Protein AF-A0A6A6GP00-F1 (afdb_monomer_lite)

Foldseek 3Di:
DDDPPPDVVVVCCVVVVCVDPAQRVVLVVVLQVQLQVQLQVQLVVQLVVCCVPPVDSPVSSVVRSVVSSVVSNVVSLVVLLVVLQVVLVVCVPLLLVLLCVVCVVVPSVVDDSVCSHSVNLVPDPVSSVSSSRSCSRSVVVVVVVVVVVVVVVVVVVVVVVVVVVVVVD

Secondary structure (DSSP, 8-state):
-------HHHHHHHHSSTTS-SHHHHHHHHHHHHHHHHHHHHHHHHHHHHHHHHS--HHHHHHHHHHHHHHHHHHHHHHHHHHHHHHHHH-HHHHHHHHHHH-GGG-GGGS-GGG-SHHHHTS-HHHHHHHHHHHHHHHHHHHHHHHHHHHHHHHHHHHHHHHHHHT--

Organism: NCBI:txid302913

Radius of gyration: 23.35 Å; chains: 1; bounding box: 47×73×72 Å

pLDDT: mean 75.84, std 13.72, range [35.38, 93.06]

Sequence (169 aa):
MESASSGPWSVLRYLGGWGHSRGPGRFMIQMLLFGTGTASVLGFVVSMIAASFYDTAALPFMVSSIIGFGVGCVNYYRASLARAMIDLDRYPTLLRLSLDSEFPTQRFDLRPQGYFTSRNFDRTWQDRSRLLVGWLSAGDNIAAIRSRKEQDYVDRGGETISEKRSHAA

Structure (mmCIF, N/CA/C/O backbone):
data_AF-A0A6A6GP00-F1
#
_entry.id   AF-A0A6A6GP00-F1
#
loop_
_atom_site.group_PDB
_atom_site.id
_atom_site.type_symbol
_atom_site.label_atom_id
_atom_site.label_alt_id
_atom_site.label_comp_id
_atom_site.label_asym_id
_atom_site.label_entity_id
_atom_site.label_seq_id
_atom_site.pdbx_PDB_ins_code
_atom_site.Cartn_x
_atom_site.Cartn_y
_atom_site.Cartn_z
_atom_site.occupancy
_atom_site.B_iso_or_equ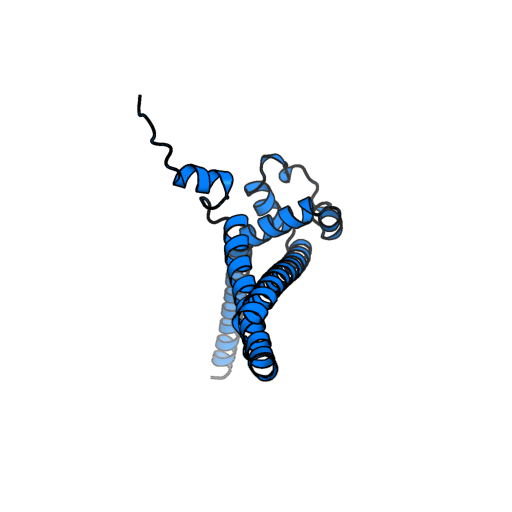iv
_atom_site.auth_seq_id
_atom_site.auth_comp_id
_atom_site.auth_asym_id
_atom_site.auth_atom_id
_atom_site.pdbx_PDB_model_num
ATOM 1 N N . MET A 1 1 ? 7.086 41.383 14.714 1.00 35.38 1 MET A N 1
ATOM 2 C CA . MET A 1 1 ? 6.786 41.093 13.294 1.00 35.38 1 MET A CA 1
ATOM 3 C C . MET A 1 1 ? 7.883 40.166 12.792 1.00 35.38 1 MET A C 1
ATOM 5 O O . MET A 1 1 ? 8.862 40.629 12.226 1.00 35.38 1 MET A O 1
ATOM 9 N N . GLU A 1 2 ? 7.782 38.876 13.113 1.00 36.50 2 GLU A N 1
ATOM 10 C CA . GLU A 1 2 ? 8.763 37.870 12.689 1.00 36.50 2 GLU A CA 1
ATOM 11 C C . GLU A 1 2 ? 8.375 37.338 11.311 1.00 36.50 2 GLU A C 1
ATOM 13 O O . GLU A 1 2 ? 7.316 36.743 11.121 1.00 36.50 2 GLU A O 1
ATOM 18 N N . SER A 1 3 ? 9.241 37.615 10.338 1.00 41.56 3 SER A N 1
ATOM 19 C CA . SER A 1 3 ? 9.183 37.072 8.988 1.00 41.56 3 SER A CA 1
ATOM 20 C C . SER A 1 3 ? 9.556 35.589 9.054 1.00 41.56 3 SER A C 1
ATOM 22 O O . SER A 1 3 ? 10.734 35.235 9.099 1.00 41.56 3 SER A O 1
ATOM 24 N N . ALA A 1 4 ? 8.549 34.717 9.141 1.00 46.69 4 ALA A N 1
ATOM 25 C CA . ALA A 1 4 ? 8.745 33.276 9.075 1.00 46.69 4 ALA A CA 1
ATOM 26 C C . ALA A 1 4 ? 9.165 32.902 7.649 1.00 46.69 4 ALA A C 1
ATOM 28 O O . ALA A 1 4 ? 8.371 32.958 6.709 1.00 46.69 4 ALA A O 1
ATOM 29 N N . SER A 1 5 ? 10.432 32.530 7.495 1.00 44.38 5 SER A N 1
ATOM 30 C CA . SER A 1 5 ? 10.999 31.991 6.267 1.00 44.38 5 SER A CA 1
ATOM 31 C C . SER A 1 5 ? 10.229 30.737 5.836 1.00 44.38 5 SER A C 1
ATOM 33 O O . SER A 1 5 ? 10.399 29.633 6.356 1.00 44.38 5 SER A O 1
ATOM 35 N N . SER A 1 6 ? 9.350 30.903 4.851 1.00 50.06 6 SER A N 1
ATOM 36 C CA . SER A 1 6 ? 8.653 29.824 4.158 1.00 50.06 6 SER A CA 1
ATOM 37 C C . SER A 1 6 ? 9.643 29.070 3.266 1.00 50.06 6 SER A C 1
ATOM 39 O O . SER A 1 6 ? 9.705 29.278 2.055 1.00 50.06 6 SER A O 1
ATOM 41 N N . GLY A 1 7 ? 10.476 28.226 3.875 1.00 53.38 7 GLY A N 1
ATOM 42 C CA . GLY A 1 7 ? 11.384 27.354 3.139 1.00 53.38 7 GLY A CA 1
ATOM 43 C C . GLY A 1 7 ? 10.615 26.347 2.265 1.00 53.38 7 GLY A C 1
ATOM 44 O O . GLY A 1 7 ? 9.519 25.921 2.645 1.00 53.38 7 GLY A O 1
ATOM 45 N N . PRO A 1 8 ? 11.186 25.896 1.131 1.00 57.03 8 PRO A N 1
ATOM 46 C CA . PRO A 1 8 ? 10.561 24.908 0.236 1.00 57.03 8 PRO A CA 1
ATOM 47 C C . PRO A 1 8 ? 10.197 23.595 0.956 1.00 57.03 8 PRO A C 1
ATOM 49 O O . PRO A 1 8 ? 9.238 22.913 0.598 1.00 57.03 8 PRO A O 1
ATOM 52 N N . TRP A 1 9 ? 10.900 23.291 2.046 1.00 56.28 9 TRP A N 1
ATOM 53 C CA . TRP A 1 9 ? 10.635 22.169 2.945 1.00 56.28 9 TRP A CA 1
ATOM 54 C C . TRP A 1 9 ? 9.291 22.260 3.684 1.00 56.28 9 TRP A C 1
ATOM 56 O O . TRP A 1 9 ? 8.663 21.232 3.935 1.00 56.28 9 TRP A O 1
ATOM 66 N N . SER A 1 10 ? 8.808 23.465 3.999 1.00 57.41 10 SER A N 1
ATOM 67 C CA . SER A 1 10 ? 7.499 23.668 4.639 1.00 57.41 10 SER A CA 1
ATOM 68 C C . SER A 1 10 ? 6.357 23.396 3.664 1.00 57.41 10 SER A C 1
ATOM 70 O O . SER A 1 10 ? 5.353 22.798 4.039 1.00 57.41 10 SER A O 1
ATOM 72 N N . VAL A 1 11 ? 6.544 23.752 2.392 1.00 58.53 11 VAL A N 1
ATOM 73 C CA . VAL A 1 11 ? 5.581 23.485 1.318 1.00 58.53 11 VAL A CA 1
ATOM 74 C C . VAL A 1 11 ? 5.526 21.990 0.993 1.00 58.53 11 VAL A C 1
ATOM 76 O O . VAL A 1 11 ? 4.438 21.439 0.888 1.00 58.53 11 VAL A O 1
ATOM 79 N N . LEU A 1 12 ? 6.665 21.292 0.949 1.00 54.50 12 LEU A N 1
ATOM 80 C CA . LEU A 1 12 ? 6.717 19.825 0.819 1.00 54.50 12 LEU A CA 1
ATOM 81 C C . LEU A 1 12 ? 6.054 19.093 1.998 1.00 54.50 12 LEU A C 1
ATOM 83 O O . LEU A 1 12 ? 5.370 18.088 1.799 1.00 54.50 12 LEU A O 1
ATOM 87 N N . ARG A 1 13 ? 6.191 19.618 3.222 1.00 54.59 13 ARG A N 1
ATOM 88 C CA . ARG A 1 13 ? 5.473 19.093 4.394 1.00 54.59 13 ARG A CA 1
ATOM 89 C C . ARG A 1 13 ? 3.960 19.283 4.297 1.00 54.59 13 ARG A C 1
ATOM 91 O O . ARG A 1 13 ? 3.238 18.377 4.709 1.00 54.59 13 ARG A O 1
ATOM 98 N N . TYR A 1 14 ? 3.501 20.421 3.772 1.00 51.66 14 TYR A N 1
ATOM 99 C CA . TYR A 1 14 ? 2.083 20.801 3.736 1.00 51.66 14 TYR A CA 1
ATOM 100 C C . TYR A 1 14 ? 1.332 20.262 2.504 1.00 51.66 14 TYR A C 1
ATOM 102 O O . TYR A 1 14 ? 0.197 19.818 2.633 1.00 51.66 14 TYR A O 1
ATOM 110 N N . LEU A 1 15 ? 1.962 20.243 1.323 1.00 49.94 15 LEU A N 1
ATOM 111 C CA . LEU A 1 15 ? 1.381 19.708 0.080 1.00 49.94 15 LEU A CA 1
ATOM 112 C C . LEU A 1 15 ? 1.540 18.190 -0.054 1.00 49.94 15 LEU A C 1
ATOM 114 O O . LEU A 1 15 ? 0.721 17.549 -0.704 1.00 49.94 15 LEU A O 1
ATOM 118 N N . GLY A 1 16 ? 2.584 17.607 0.539 1.00 51.50 16 GLY A N 1
ATOM 119 C CA . GLY A 1 16 ? 2.873 16.177 0.418 1.00 51.50 16 GLY A CA 1
ATOM 120 C C . GLY A 1 16 ? 2.411 15.320 1.598 1.00 51.50 16 GLY A C 1
ATOM 121 O O . GLY A 1 16 ? 2.571 14.106 1.547 1.00 51.50 16 GLY A O 1
ATOM 122 N N . GLY A 1 17 ? 1.923 15.914 2.694 1.00 51.03 17 GLY A N 1
ATOM 123 C CA . GLY A 1 17 ? 1.621 15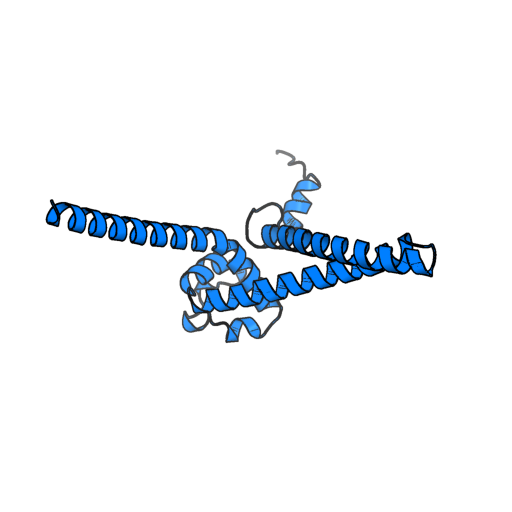.167 3.924 1.00 51.03 17 GLY A CA 1
ATOM 124 C C . GLY A 1 17 ? 2.856 14.548 4.606 1.00 51.03 17 GLY A C 1
ATOM 125 O O . GLY A 1 17 ? 2.716 13.766 5.540 1.00 51.03 17 GLY A O 1
ATOM 126 N N . TRP A 1 18 ? 4.070 14.914 4.175 1.00 49.38 18 TRP A N 1
ATOM 127 C CA . TRP A 1 18 ? 5.350 14.397 4.685 1.00 49.38 18 TRP A CA 1
ATOM 128 C C . TRP A 1 18 ? 5.740 14.954 6.064 1.00 49.38 18 TRP A C 1
ATOM 130 O O . TRP A 1 18 ? 6.671 14.458 6.692 1.00 49.38 18 TRP A O 1
ATOM 140 N N . GLY A 1 19 ? 5.066 16.007 6.540 1.00 44.72 19 GLY A N 1
ATOM 141 C CA . GLY A 1 19 ? 5.375 16.652 7.821 1.00 44.72 19 GLY A CA 1
ATOM 142 C C . GLY A 1 19 ? 4.805 15.954 9.051 1.00 44.72 19 GLY A C 1
ATOM 143 O O . GLY A 1 19 ? 5.285 16.204 10.154 1.00 44.72 19 GLY A O 1
ATOM 144 N N . HIS A 1 20 ? 3.815 15.078 8.873 1.00 50.94 20 HIS A N 1
ATOM 145 C CA . HIS A 1 20 ? 3.161 14.365 9.962 1.00 50.94 20 HIS A CA 1
ATOM 146 C C . HIS A 1 20 ? 3.314 12.867 9.716 1.00 50.94 20 HIS A C 1
ATOM 148 O O . HIS A 1 20 ? 2.858 12.361 8.697 1.00 50.94 20 HIS A O 1
ATOM 154 N N . SER A 1 21 ? 3.947 12.147 10.644 1.00 51.44 21 SER A N 1
ATOM 155 C CA . SER A 1 21 ? 4.232 10.699 10.596 1.00 51.44 21 SER A CA 1
ATOM 156 C C . SER A 1 21 ? 2.976 9.819 10.716 1.00 51.44 21 SER A C 1
ATOM 158 O O . SER A 1 21 ? 2.983 8.795 11.398 1.00 51.44 21 SER A O 1
ATOM 160 N N . ARG A 1 22 ? 1.874 10.259 10.119 1.00 63.06 22 ARG A N 1
ATOM 161 C CA . ARG A 1 22 ? 0.546 9.653 10.131 1.00 63.06 22 ARG A CA 1
ATOM 162 C C . ARG A 1 22 ? 0.256 9.014 8.767 1.00 63.06 22 ARG A C 1
ATOM 164 O O . ARG A 1 22 ? 1.099 9.077 7.869 1.00 63.06 22 ARG A O 1
ATOM 171 N N . GLY A 1 23 ? -0.868 8.307 8.654 1.00 64.88 23 GLY A N 1
ATOM 172 C CA . GLY A 1 23 ? -1.156 7.274 7.647 1.00 64.88 23 GLY A CA 1
ATOM 173 C C . GLY A 1 23 ? -0.610 7.496 6.222 1.00 64.88 23 GLY A C 1
ATOM 174 O O . GLY A 1 23 ? -0.006 6.564 5.679 1.00 64.88 23 GLY A O 1
ATOM 175 N N . PRO A 1 24 ? -0.727 8.699 5.616 1.00 69.31 24 PRO A N 1
ATOM 176 C CA . PRO A 1 24 ? -0.317 8.947 4.231 1.00 69.31 24 PRO A CA 1
ATOM 177 C C . PRO A 1 24 ? 1.193 8.829 3.978 1.00 69.31 24 PRO A C 1
ATOM 179 O O . PRO A 1 24 ? 1.603 8.191 3.010 1.00 69.31 24 PRO A O 1
ATOM 182 N N . GLY A 1 25 ? 2.043 9.388 4.846 1.00 69.19 25 GLY A N 1
ATOM 183 C CA . GLY A 1 25 ? 3.497 9.369 4.629 1.00 69.19 25 GLY A CA 1
ATOM 184 C C . GLY A 1 25 ? 4.074 7.952 4.699 1.00 69.19 25 GLY A C 1
ATOM 185 O O . GLY A 1 25 ? 4.917 7.557 3.894 1.00 69.19 25 GLY A O 1
ATOM 186 N N . ARG A 1 26 ? 3.543 7.135 5.615 1.00 73.12 26 ARG A N 1
ATOM 187 C CA . ARG A 1 26 ? 3.917 5.719 5.750 1.00 73.12 26 ARG A CA 1
ATOM 188 C C . ARG A 1 26 ? 3.468 4.894 4.555 1.00 73.12 26 ARG A C 1
ATOM 190 O O . ARG A 1 26 ? 4.228 4.044 4.094 1.00 73.12 26 ARG A O 1
ATOM 197 N N . PHE A 1 27 ? 2.267 5.164 4.040 1.00 78.25 27 PHE A N 1
ATOM 198 C CA . PHE A 1 27 ? 1.783 4.537 2.814 1.00 78.25 27 PHE A CA 1
ATOM 199 C C . PHE A 1 27 ? 2.761 4.765 1.661 1.00 78.25 27 PHE A C 1
ATOM 201 O O . PHE A 1 27 ? 3.166 3.810 1.004 1.00 78.25 27 PHE A O 1
ATOM 208 N N . MET A 1 28 ? 3.171 6.019 1.454 1.00 82.12 28 MET A N 1
ATOM 209 C CA . MET A 1 28 ? 4.048 6.405 0.350 1.00 82.12 28 MET A CA 1
ATOM 210 C C . MET A 1 28 ? 5.421 5.734 0.440 1.00 82.12 28 MET A C 1
ATOM 212 O O . MET A 1 28 ? 5.897 5.204 -0.561 1.00 82.12 28 MET A O 1
ATOM 216 N N . ILE A 1 29 ? 6.035 5.696 1.629 1.00 83.50 29 ILE A N 1
ATOM 217 C CA . ILE A 1 29 ? 7.337 5.037 1.833 1.00 83.50 29 ILE A CA 1
ATOM 218 C C . ILE A 1 29 ? 7.236 3.537 1.552 1.00 83.50 29 ILE A C 1
ATOM 220 O O . ILE A 1 29 ? 8.058 2.987 0.823 1.00 83.50 29 ILE A O 1
ATOM 224 N N . GLN A 1 30 ? 6.219 2.869 2.096 1.00 84.56 30 GLN A N 1
ATOM 225 C CA . GLN A 1 30 ? 6.026 1.437 1.872 1.00 84.56 30 GLN A CA 1
ATOM 226 C C . GLN A 1 30 ? 5.772 1.141 0.388 1.00 84.56 30 GLN A C 1
ATOM 228 O O . GLN A 1 30 ? 6.414 0.266 -0.186 1.00 84.56 30 GLN A O 1
ATOM 233 N N . MET A 1 31 ? 4.906 1.919 -0.263 1.00 86.06 31 MET A N 1
ATOM 234 C CA . MET A 1 31 ? 4.624 1.788 -1.694 1.00 86.06 31 MET A CA 1
ATOM 235 C C . MET A 1 31 ? 5.896 1.951 -2.534 1.00 86.06 31 MET A C 1
ATOM 237 O O . MET A 1 31 ? 6.124 1.169 -3.454 1.00 86.06 31 MET A O 1
ATOM 241 N N . LEU A 1 32 ? 6.751 2.918 -2.185 1.00 88.81 32 LEU A N 1
ATOM 242 C CA . LEU A 1 32 ? 8.034 3.133 -2.849 1.00 88.81 32 LEU A CA 1
ATOM 243 C C . LEU A 1 32 ? 8.973 1.933 -2.673 1.00 88.81 32 LEU A C 1
ATOM 245 O O . LEU A 1 32 ? 9.588 1.504 -3.647 1.00 88.81 32 LEU A O 1
ATOM 249 N N . LEU A 1 33 ? 9.066 1.366 -1.467 1.00 89.00 33 LEU A N 1
ATOM 250 C CA . LEU A 1 33 ? 9.911 0.200 -1.184 1.00 89.00 33 LEU A CA 1
ATOM 251 C C . LEU A 1 33 ? 9.443 -1.042 -1.953 1.00 89.00 33 LEU A C 1
ATOM 253 O O . LEU A 1 33 ? 10.243 -1.681 -2.637 1.00 89.00 33 LEU A O 1
ATOM 257 N N . PHE A 1 34 ? 8.146 -1.353 -1.901 1.00 89.12 34 PHE A N 1
ATOM 258 C CA . PHE A 1 34 ? 7.573 -2.490 -2.628 1.00 89.12 34 PHE A CA 1
ATOM 259 C C . PHE A 1 34 ? 7.650 -2.304 -4.147 1.00 89.12 34 PHE A C 1
ATOM 261 O O . PHE A 1 34 ? 7.996 -3.245 -4.869 1.00 89.12 34 PHE A O 1
ATOM 268 N N . GLY A 1 35 ? 7.379 -1.091 -4.636 1.00 87.12 35 GLY A N 1
ATOM 269 C CA . GLY A 1 35 ? 7.523 -0.731 -6.042 1.00 87.12 35 GLY A CA 1
ATOM 270 C C . GLY A 1 35 ? 8.960 -0.904 -6.521 1.00 87.12 35 GLY A C 1
ATOM 271 O O . GLY A 1 35 ? 9.197 -1.606 -7.498 1.00 87.12 35 GLY A O 1
ATOM 272 N N . THR A 1 36 ? 9.933 -0.340 -5.803 1.00 91.00 36 THR A N 1
ATOM 273 C CA . THR A 1 36 ? 11.357 -0.408 -6.174 1.00 91.00 36 THR A CA 1
ATOM 274 C C . THR A 1 36 ? 11.886 -1.839 -6.112 1.00 91.00 36 THR A C 1
ATOM 276 O O . THR A 1 36 ? 12.607 -2.263 -7.013 1.00 91.00 36 THR A O 1
ATOM 279 N N . GLY A 1 37 ? 11.490 -2.616 -5.098 1.00 91.25 37 GLY A N 1
ATOM 280 C CA . GLY A 1 37 ? 11.858 -4.029 -4.993 1.00 91.25 37 GLY A CA 1
ATOM 281 C C . GLY A 1 37 ? 11.359 -4.841 -6.189 1.00 91.25 37 GLY A C 1
ATOM 282 O O . GLY A 1 37 ? 12.135 -5.539 -6.837 1.00 91.25 37 GLY A O 1
ATOM 283 N N . THR A 1 38 ? 10.081 -4.682 -6.543 1.00 90.62 38 THR A N 1
ATOM 284 C CA . THR A 1 38 ? 9.473 -5.379 -7.690 1.00 90.62 38 THR A CA 1
ATOM 285 C C . THR A 1 38 ? 10.086 -4.924 -9.019 1.00 90.62 38 THR A C 1
ATOM 287 O O . THR A 1 38 ? 10.371 -5.753 -9.883 1.00 90.62 38 THR A O 1
ATOM 290 N N . ALA A 1 39 ? 10.343 -3.620 -9.161 1.00 92.69 39 ALA A N 1
ATOM 291 C CA . ALA A 1 39 ? 11.018 -3.028 -10.312 1.00 92.69 39 ALA A CA 1
ATOM 292 C C . ALA A 1 39 ? 12.421 -3.598 -10.510 1.00 92.69 39 ALA A C 1
ATOM 294 O O . ALA A 1 39 ? 12.771 -3.972 -11.620 1.00 92.69 39 ALA A O 1
ATOM 295 N N . SER A 1 40 ? 13.196 -3.711 -9.430 1.00 92.44 40 SER A N 1
ATOM 296 C CA . SER A 1 40 ? 14.570 -4.212 -9.476 1.00 92.44 40 SER A CA 1
ATOM 297 C C . SER A 1 40 ? 14.597 -5.672 -9.911 1.00 92.44 40 SER A C 1
ATOM 299 O O . SER A 1 40 ? 15.326 -6.026 -10.831 1.00 92.44 40 SER A O 1
ATOM 301 N N . VAL A 1 41 ? 13.758 -6.517 -9.303 1.00 93.06 41 VAL A N 1
ATOM 302 C CA . VAL A 1 41 ? 13.698 -7.949 -9.631 1.00 93.06 41 VAL A CA 1
ATOM 303 C C . VAL A 1 41 ? 13.285 -8.165 -11.087 1.00 93.06 41 VAL A C 1
ATOM 305 O O . VAL A 1 41 ? 13.979 -8.870 -11.816 1.00 93.06 41 VAL A O 1
ATOM 308 N N . LEU A 1 42 ? 12.196 -7.535 -11.537 1.00 91.38 42 LEU A N 1
ATOM 309 C CA . LEU A 1 42 ? 11.754 -7.661 -12.929 1.00 91.38 42 LEU A CA 1
ATOM 310 C C . LEU A 1 42 ? 12.760 -7.049 -13.906 1.00 91.38 42 LEU A C 1
ATOM 312 O O . LEU A 1 42 ? 13.050 -7.662 -14.931 1.00 91.38 42 LEU A O 1
ATOM 316 N N . GLY A 1 43 ? 13.330 -5.898 -13.550 1.00 89.00 43 GLY A N 1
ATOM 317 C CA . GLY A 1 43 ? 14.401 -5.230 -14.276 1.00 89.00 43 GLY A CA 1
ATOM 318 C C . GLY A 1 43 ? 15.569 -6.165 -14.553 1.00 89.00 43 GLY A C 1
ATOM 319 O O . GLY A 1 43 ? 15.943 -6.366 -15.707 1.00 89.00 43 GLY A O 1
ATOM 320 N N . PHE A 1 44 ? 16.122 -6.781 -13.507 1.00 92.19 44 PHE A N 1
ATOM 321 C CA . PHE A 1 44 ? 17.263 -7.686 -13.630 1.00 92.19 44 PHE A CA 1
ATOM 322 C C . PHE A 1 44 ? 16.931 -8.952 -14.418 1.00 92.19 44 PHE A C 1
ATOM 324 O O . PHE A 1 44 ? 17.686 -9.314 -15.319 1.00 92.19 44 PHE A O 1
ATOM 331 N N . VAL A 1 45 ? 15.797 -9.598 -14.131 1.00 92.81 45 VAL A N 1
ATOM 332 C CA . VAL A 1 45 ? 15.408 -10.847 -14.805 1.00 92.81 45 VAL A CA 1
ATOM 333 C C . VAL A 1 45 ? 15.208 -10.622 -16.304 1.00 92.81 45 VAL A C 1
ATOM 335 O O . VAL A 1 45 ? 15.764 -11.355 -17.121 1.00 92.81 45 VAL A O 1
ATOM 338 N N . VAL A 1 46 ? 14.456 -9.587 -16.684 1.00 89.94 46 VAL A N 1
ATOM 339 C CA . VAL A 1 46 ? 14.177 -9.292 -18.097 1.00 89.94 46 VAL A CA 1
ATOM 340 C C . VAL A 1 46 ? 15.436 -8.809 -18.818 1.00 89.94 46 VAL A C 1
ATOM 342 O O . VAL A 1 46 ? 15.667 -9.188 -19.964 1.00 89.94 46 VAL A O 1
ATOM 345 N N . SER A 1 47 ? 16.280 -8.025 -18.144 1.00 90.69 47 SER A N 1
ATOM 346 C CA . SER A 1 47 ? 17.558 -7.560 -18.686 1.00 90.69 47 SER A CA 1
ATOM 347 C C . SER A 1 47 ? 18.526 -8.708 -18.981 1.00 90.69 47 SER A C 1
ATOM 349 O O . SER A 1 47 ? 19.092 -8.753 -20.070 1.00 90.69 47 SER A O 1
ATOM 351 N N . MET A 1 48 ? 18.659 -9.683 -18.072 1.00 90.50 48 MET A N 1
ATOM 352 C CA . MET A 1 48 ? 19.510 -10.864 -18.282 1.00 90.50 48 MET A CA 1
ATOM 353 C C . MET A 1 48 ? 19.067 -11.697 -19.489 1.00 90.50 48 MET A C 1
ATOM 355 O O . MET A 1 48 ? 19.896 -12.124 -20.296 1.00 90.50 48 MET A O 1
ATOM 359 N N . ILE A 1 49 ? 17.756 -11.900 -19.636 1.00 90.25 49 ILE A N 1
ATOM 360 C CA . ILE A 1 49 ? 17.194 -12.624 -20.781 1.00 90.25 49 ILE A CA 1
ATOM 361 C C . ILE A 1 49 ? 17.475 -11.844 -22.065 1.00 90.25 49 ILE A C 1
ATOM 363 O O . ILE A 1 49 ? 18.008 -12.396 -23.020 1.00 90.25 49 ILE A O 1
ATOM 367 N N . ALA A 1 50 ? 17.166 -10.549 -22.090 1.00 87.00 50 ALA A N 1
ATOM 368 C CA . ALA A 1 50 ? 17.303 -9.745 -23.295 1.00 87.00 50 ALA A CA 1
ATOM 369 C C . ALA A 1 50 ? 18.764 -9.532 -23.722 1.00 87.00 50 ALA A C 1
ATOM 371 O O . ALA A 1 50 ? 19.042 -9.530 -24.920 1.00 87.00 50 ALA A O 1
ATOM 372 N N . ALA A 1 51 ? 19.698 -9.435 -22.771 1.00 87.94 51 ALA A N 1
ATOM 373 C CA . ALA A 1 51 ? 21.131 -9.397 -23.053 1.00 87.94 51 ALA A CA 1
ATOM 374 C C . ALA A 1 51 ? 21.599 -10.649 -23.810 1.00 87.94 51 ALA A C 1
ATOM 376 O O . ALA A 1 51 ? 22.444 -10.545 -24.688 1.00 87.94 51 ALA A O 1
ATOM 377 N N . SER A 1 52 ? 20.995 -11.808 -23.528 1.00 88.50 52 SER A N 1
ATOM 378 C CA . SER A 1 52 ? 21.353 -13.079 -24.170 1.00 88.50 52 SER A CA 1
ATOM 379 C C . SER A 1 52 ? 20.886 -13.183 -25.629 1.00 88.50 52 SER A C 1
ATOM 381 O O . SER A 1 52 ? 21.412 -14.004 -26.373 1.00 88.50 52 SER A O 1
ATOM 383 N N . PHE A 1 53 ? 19.897 -12.381 -26.044 1.00 88.44 53 PHE A N 1
ATOM 384 C CA . PHE A 1 53 ? 19.336 -12.415 -27.403 1.00 88.44 53 PHE A CA 1
ATOM 385 C C . PHE A 1 53 ? 19.710 -11.200 -28.257 1.00 88.44 53 PHE A C 1
ATOM 387 O O . PHE A 1 53 ? 19.842 -11.333 -29.470 1.00 88.44 53 PHE A O 1
ATOM 394 N N . TYR A 1 54 ? 19.832 -10.019 -27.648 1.00 82.44 54 TYR A N 1
ATOM 395 C CA . TYR A 1 54 ? 19.891 -8.737 -28.360 1.00 82.44 54 TYR A CA 1
ATOM 396 C C . TYR A 1 54 ? 21.147 -7.907 -28.048 1.00 82.44 54 TYR A C 1
ATOM 398 O O . TYR A 1 54 ? 21.212 -6.754 -28.478 1.00 82.44 54 TYR A O 1
ATOM 406 N N . ASP A 1 55 ? 22.092 -8.421 -27.243 1.00 82.50 55 ASP A N 1
ATOM 407 C CA . ASP A 1 55 ? 23.299 -7.721 -26.741 1.00 82.50 55 ASP A CA 1
ATOM 408 C C . ASP A 1 55 ? 23.038 -6.368 -26.036 1.00 82.50 55 ASP A C 1
ATOM 410 O O . ASP A 1 55 ? 23.949 -5.673 -25.590 1.00 82.50 55 ASP A O 1
ATOM 414 N N . THR A 1 56 ? 21.769 -5.987 -25.875 1.00 83.19 56 THR A N 1
ATOM 415 C CA . THR A 1 56 ? 21.336 -4.706 -25.322 1.00 83.19 56 THR A CA 1
ATOM 416 C C . THR A 1 56 ? 20.520 -4.962 -24.063 1.00 83.19 56 THR A C 1
ATOM 418 O O . THR A 1 56 ? 19.342 -5.303 -24.119 1.00 83.19 56 THR A O 1
ATOM 421 N N . ALA A 1 57 ? 21.144 -4.751 -22.907 1.00 84.62 57 ALA A N 1
ATOM 422 C CA . ALA A 1 57 ? 20.532 -4.965 -21.594 1.00 84.62 57 ALA A CA 1
ATOM 423 C C . ALA A 1 57 ? 19.781 -3.724 -21.057 1.00 84.62 57 ALA A C 1
ATOM 425 O O . ALA A 1 57 ? 18.841 -3.830 -20.269 1.00 84.62 57 ALA A O 1
ATOM 426 N N . ALA A 1 58 ? 20.174 -2.520 -21.488 1.00 86.44 58 ALA A N 1
ATOM 427 C CA . ALA A 1 58 ? 19.732 -1.267 -20.867 1.00 86.44 58 ALA A CA 1
ATOM 428 C C . ALA A 1 58 ? 18.268 -0.891 -21.171 1.00 86.44 58 ALA A C 1
ATOM 430 O O . ALA A 1 58 ? 17.510 -0.547 -20.264 1.00 86.44 58 ALA A O 1
ATOM 431 N N . LEU A 1 59 ? 17.846 -0.978 -22.436 1.00 88.50 59 LEU A N 1
ATOM 432 C CA . LEU A 1 59 ? 16.457 -0.721 -22.842 1.00 88.50 59 LEU A CA 1
ATOM 433 C C . LEU A 1 59 ? 15.447 -1.691 -22.199 1.00 88.50 59 LEU A C 1
ATOM 435 O O . LEU A 1 59 ? 14.476 -1.218 -21.602 1.00 88.50 59 LEU A O 1
ATOM 439 N N . PRO A 1 60 ? 15.651 -3.022 -22.252 1.00 87.69 60 PRO A N 1
ATOM 440 C CA . PRO A 1 60 ? 14.736 -3.966 -21.617 1.00 87.69 60 PRO A CA 1
ATOM 441 C C . PRO A 1 60 ? 14.710 -3.802 -20.096 1.00 87.69 60 PRO A C 1
ATOM 443 O O . PRO A 1 60 ? 13.630 -3.886 -19.512 1.00 87.69 60 PRO A O 1
ATOM 446 N N . PHE A 1 61 ? 15.844 -3.483 -19.456 1.00 89.81 61 PHE A N 1
ATOM 447 C CA . PHE A 1 61 ? 15.882 -3.129 -18.034 1.00 89.81 61 PHE A CA 1
ATOM 448 C C . PHE A 1 61 ? 14.984 -1.928 -17.720 1.00 89.81 61 PHE A C 1
ATOM 450 O O . PHE A 1 61 ? 14.178 -1.987 -16.793 1.00 89.81 61 PHE A O 1
ATOM 457 N N . MET A 1 62 ? 15.088 -0.846 -18.497 1.00 92.75 62 MET A N 1
ATOM 458 C CA . MET A 1 62 ? 14.317 0.376 -18.264 1.00 92.75 62 MET A CA 1
ATOM 459 C C . MET A 1 62 ? 12.808 0.120 -18.367 1.00 92.75 62 MET A C 1
ATOM 461 O O . MET A 1 62 ? 12.057 0.457 -17.452 1.00 92.75 62 MET A O 1
ATOM 465 N N . VAL A 1 63 ? 12.364 -0.518 -19.454 1.00 92.88 63 VAL A N 1
ATOM 466 C CA . VAL A 1 63 ? 10.936 -0.776 -19.698 1.00 92.88 63 VAL A CA 1
ATOM 467 C C . VAL A 1 63 ? 10.361 -1.725 -18.646 1.00 92.88 63 VAL A C 1
ATOM 469 O O . VAL A 1 63 ? 9.311 -1.448 -18.063 1.00 92.88 63 VAL A O 1
ATOM 472 N N . SER A 1 64 ? 11.062 -2.822 -18.353 1.00 89.44 64 SER A N 1
ATOM 473 C CA . SER A 1 64 ? 10.606 -3.800 -17.359 1.00 89.44 64 SER A CA 1
ATOM 474 C C . SER A 1 64 ? 10.617 -3.250 -15.933 1.00 89.44 64 SER A C 1
ATOM 476 O O . SER A 1 64 ? 9.710 -3.569 -15.168 1.00 89.44 64 SER A O 1
ATOM 478 N N . SER A 1 65 ? 11.560 -2.370 -15.585 1.00 91.31 65 SER A N 1
ATOM 479 C CA . SER A 1 65 ? 11.598 -1.722 -14.268 1.00 91.31 65 SER A CA 1
ATOM 480 C C . SER A 1 65 ? 10.407 -0.788 -14.055 1.00 91.31 65 SER A C 1
ATOM 482 O O . SER A 1 65 ? 9.812 -0.800 -12.981 1.00 91.31 65 SER A O 1
ATOM 484 N N . ILE A 1 66 ? 9.997 -0.017 -15.071 1.00 92.44 66 ILE A N 1
ATOM 485 C CA . ILE A 1 66 ? 8.817 0.863 -14.982 1.00 92.44 66 ILE A CA 1
ATOM 486 C C . ILE A 1 66 ? 7.545 0.034 -14.782 1.00 92.44 66 ILE A C 1
ATOM 488 O O . ILE A 1 66 ? 6.738 0.320 -13.893 1.00 92.44 66 ILE A O 1
ATOM 492 N N . ILE A 1 67 ? 7.386 -1.026 -15.579 1.00 92.25 67 ILE A N 1
ATOM 493 C CA . ILE A 1 67 ? 6.247 -1.941 -15.462 1.00 92.25 67 ILE A CA 1
ATOM 494 C C . ILE A 1 67 ? 6.260 -2.615 -14.087 1.00 92.25 67 ILE A C 1
ATOM 496 O O . ILE A 1 67 ? 5.240 -2.640 -13.399 1.00 92.25 67 ILE A O 1
ATOM 500 N N . GLY A 1 68 ? 7.419 -3.107 -13.650 1.00 90.38 68 GLY A N 1
ATOM 501 C CA . GLY A 1 68 ? 7.582 -3.764 -12.360 1.00 90.38 68 GLY A CA 1
ATOM 502 C C . GLY A 1 68 ? 7.303 -2.841 -11.180 1.00 90.38 68 GLY A C 1
ATOM 503 O O . GLY A 1 68 ? 6.653 -3.258 -10.222 1.00 90.38 68 GLY A O 1
ATOM 504 N N . PHE A 1 69 ? 7.690 -1.570 -11.278 1.00 92.12 69 PHE A N 1
ATOM 505 C CA . PHE A 1 69 ? 7.351 -0.559 -10.285 1.00 92.12 69 PHE A CA 1
ATOM 506 C C . PHE A 1 69 ? 5.837 -0.368 -10.178 1.00 92.12 69 PHE A C 1
ATOM 508 O O . PHE A 1 69 ? 5.279 -0.422 -9.079 1.00 92.12 69 PHE A O 1
ATOM 515 N N . GLY A 1 70 ? 5.164 -0.198 -11.320 1.00 92.00 70 GLY A N 1
ATOM 516 C CA . GLY A 1 70 ? 3.712 -0.048 -11.384 1.00 92.00 70 GLY A CA 1
ATOM 517 C C . GLY A 1 70 ? 2.975 -1.256 -10.803 1.00 92.00 70 GLY A C 1
ATOM 518 O O . GLY A 1 70 ? 2.102 -1.097 -9.949 1.00 92.00 70 GLY A O 1
ATOM 519 N N . VAL A 1 71 ? 3.371 -2.469 -11.196 1.00 91.56 71 VAL A N 1
ATOM 520 C CA . VAL A 1 71 ? 2.795 -3.721 -10.679 1.00 91.56 71 VAL A CA 1
ATOM 521 C C . VAL A 1 71 ? 3.016 -3.850 -9.171 1.00 91.56 71 VAL A C 1
ATOM 523 O O . VAL A 1 71 ? 2.073 -4.170 -8.444 1.00 91.56 71 VAL A O 1
ATOM 526 N N . GLY A 1 72 ? 4.223 -3.553 -8.681 1.00 88.56 72 GLY A N 1
ATOM 527 C CA . GLY A 1 72 ? 4.540 -3.576 -7.252 1.00 88.56 72 GLY A CA 1
ATOM 528 C C . GLY A 1 72 ? 3.669 -2.609 -6.449 1.00 88.56 72 GLY A C 1
ATOM 529 O O . GLY A 1 72 ? 3.075 -2.992 -5.441 1.00 88.56 72 GLY A O 1
ATOM 530 N N . CYS A 1 73 ? 3.508 -1.383 -6.949 1.00 88.44 73 CYS A N 1
ATOM 531 C CA . CYS A 1 73 ? 2.647 -0.364 -6.353 1.00 88.44 73 CYS A CA 1
ATOM 532 C C . CYS A 1 73 ? 1.176 -0.810 -6.307 1.00 88.44 73 CYS A C 1
ATOM 534 O O . CYS A 1 73 ? 0.532 -0.733 -5.259 1.00 88.44 73 CYS A O 1
ATOM 536 N N . VAL A 1 74 ? 0.636 -1.323 -7.417 1.00 89.38 74 VAL A N 1
ATOM 537 C CA . VAL A 1 74 ? -0.762 -1.782 -7.492 1.00 89.38 74 VAL A CA 1
ATOM 538 C C . VAL A 1 74 ? -1.006 -2.970 -6.563 1.00 89.38 74 VAL A C 1
ATOM 540 O O . VAL A 1 74 ? -2.001 -2.986 -5.835 1.00 89.38 74 VAL A O 1
ATOM 543 N N . ASN A 1 75 ? -0.102 -3.949 -6.542 1.00 90.12 75 ASN A N 1
ATOM 544 C CA . ASN A 1 75 ? -0.228 -5.116 -5.672 1.00 90.12 75 ASN A CA 1
ATOM 545 C C . ASN A 1 75 ? -0.160 -4.730 -4.196 1.00 90.12 75 ASN A C 1
ATOM 547 O O . ASN A 1 75 ? -0.988 -5.193 -3.408 1.00 90.12 75 ASN A O 1
ATOM 551 N N . TYR A 1 76 ? 0.765 -3.841 -3.829 1.00 88.69 76 TYR A N 1
ATOM 552 C CA . TYR A 1 76 ? 0.851 -3.331 -2.467 1.00 88.69 76 TYR A CA 1
ATOM 553 C C . TYR A 1 76 ? -0.426 -2.585 -2.059 1.00 88.69 76 TYR A C 1
ATOM 555 O O . TYR A 1 76 ? -0.970 -2.848 -0.983 1.00 88.69 76 TYR A O 1
ATOM 563 N N . TYR A 1 77 ? -0.960 -1.719 -2.928 1.00 87.69 77 TYR A N 1
ATOM 564 C CA . TYR A 1 77 ? -2.215 -1.008 -2.673 1.00 87.69 77 TYR A CA 1
ATOM 565 C C . TYR A 1 77 ? -3.385 -1.973 -2.454 1.00 87.69 77 TYR A C 1
ATOM 567 O O . TYR A 1 77 ? -4.095 -1.863 -1.456 1.00 87.69 77 TYR A O 1
ATOM 575 N N . ARG A 1 78 ? -3.561 -2.963 -3.341 1.00 89.06 78 ARG A N 1
ATOM 576 C CA . ARG A 1 78 ? -4.647 -3.953 -3.238 1.00 89.06 78 ARG A CA 1
ATOM 577 C C . ARG A 1 78 ? -4.536 -4.799 -1.973 1.00 89.06 78 ARG A C 1
ATOM 579 O O . ARG A 1 78 ? -5.536 -4.993 -1.286 1.00 89.06 78 ARG A O 1
ATOM 586 N N . ALA A 1 79 ? -3.336 -5.278 -1.651 1.00 88.88 79 ALA A N 1
ATOM 587 C CA . ALA A 1 79 ? -3.104 -6.080 -0.453 1.00 88.88 79 ALA A CA 1
ATOM 588 C C . ALA A 1 79 ? -3.353 -5.271 0.827 1.00 88.88 79 ALA A C 1
ATOM 590 O O . ALA A 1 79 ? -3.976 -5.769 1.765 1.00 88.88 79 ALA A O 1
ATOM 591 N N . SER A 1 80 ? -2.903 -4.016 0.857 1.00 86.56 80 SER A N 1
ATOM 592 C CA . SER A 1 80 ? -3.097 -3.128 2.004 1.00 86.56 80 SER A CA 1
ATOM 593 C C . SER A 1 80 ? -4.567 -2.752 2.182 1.00 86.56 80 SER A C 1
ATOM 595 O O . SER A 1 80 ? -5.068 -2.762 3.301 1.00 86.56 80 SER A O 1
ATOM 597 N N . LEU A 1 81 ? -5.290 -2.505 1.086 1.00 86.94 81 LEU A N 1
ATOM 598 C CA . LEU A 1 81 ? -6.724 -2.230 1.130 1.00 86.94 81 LEU A CA 1
ATOM 599 C C . LEU A 1 81 ? -7.519 -3.444 1.629 1.00 86.94 81 LEU A C 1
ATOM 601 O O . LEU A 1 81 ? -8.378 -3.293 2.493 1.00 86.94 81 LEU A O 1
ATOM 605 N N . ALA A 1 82 ? -7.202 -4.648 1.146 1.00 87.19 82 ALA A N 1
ATOM 606 C CA . ALA A 1 82 ? -7.849 -5.872 1.614 1.00 87.19 82 ALA A CA 1
ATOM 607 C C . ALA A 1 82 ? -7.653 -6.074 3.127 1.00 87.19 82 ALA A C 1
ATOM 609 O O . ALA A 1 82 ? -8.605 -6.381 3.841 1.00 87.19 82 ALA A O 1
ATOM 610 N N . ARG A 1 83 ? -6.436 -5.835 3.634 1.00 85.75 83 ARG A N 1
ATOM 611 C CA . ARG A 1 83 ? -6.137 -5.888 5.075 1.00 85.75 83 ARG A CA 1
ATOM 612 C C . ARG A 1 83 ? -6.910 -4.830 5.855 1.00 85.75 83 ARG A C 1
ATOM 614 O O . ARG A 1 83 ? -7.505 -5.155 6.877 1.00 85.75 83 ARG A O 1
ATOM 621 N N . ALA A 1 84 ? -6.962 -3.602 5.342 1.00 84.94 84 ALA A N 1
ATOM 622 C CA . ALA A 1 84 ? -7.707 -2.514 5.964 1.00 84.94 84 ALA A CA 1
ATOM 623 C C . ALA A 1 84 ? -9.208 -2.821 6.076 1.00 84.94 84 ALA A C 1
ATOM 625 O O . ALA A 1 84 ? -9.817 -2.512 7.095 1.00 84.94 84 ALA A O 1
ATOM 626 N N . MET A 1 85 ? -9.803 -3.462 5.066 1.00 85.19 85 MET A N 1
ATOM 627 C CA . MET A 1 85 ? -11.217 -3.855 5.088 1.00 85.19 85 MET A CA 1
ATOM 628 C C . MET A 1 85 ? -11.496 -4.983 6.088 1.00 85.19 85 MET A C 1
ATOM 630 O O . MET A 1 85 ? -12.484 -4.915 6.812 1.00 85.19 85 MET A O 1
ATOM 634 N N . ILE A 1 86 ? -10.611 -5.981 6.178 1.00 86.50 86 ILE A N 1
ATOM 635 C CA . ILE A 1 86 ? -10.728 -7.064 7.169 1.00 86.50 86 ILE A CA 1
ATOM 636 C C . ILE A 1 86 ? -10.618 -6.506 8.595 1.00 86.50 86 ILE A C 1
ATOM 638 O O . ILE A 1 86 ? -11.404 -6.866 9.472 1.00 86.50 86 ILE A O 1
ATOM 642 N N . ASP A 1 87 ? -9.659 -5.611 8.835 1.00 82.19 87 ASP A N 1
ATOM 643 C CA . ASP A 1 87 ? -9.470 -5.001 10.152 1.00 82.19 87 ASP A CA 1
ATOM 644 C C . ASP A 1 87 ? -10.583 -4.007 10.503 1.00 82.19 87 ASP A C 1
ATOM 646 O O . ASP A 1 87 ? -10.932 -3.892 11.678 1.00 82.19 87 ASP A O 1
ATOM 650 N N . LEU A 1 88 ? -11.181 -3.336 9.512 1.00 83.94 88 LEU A N 1
ATOM 651 C CA . LEU A 1 88 ? -12.369 -2.503 9.710 1.00 83.94 88 LEU A CA 1
ATOM 652 C C . LEU A 1 88 ? -13.532 -3.330 10.264 1.00 83.94 88 LEU A C 1
ATOM 654 O O . LEU A 1 88 ? -14.153 -2.918 11.240 1.00 83.94 88 LEU A O 1
ATOM 658 N N . ASP A 1 89 ? -13.789 -4.503 9.681 1.00 83.31 89 ASP A N 1
ATOM 659 C CA . ASP A 1 89 ? -14.883 -5.374 10.119 1.00 83.31 89 ASP A CA 1
ATOM 660 C C . ASP A 1 89 ? -14.605 -5.985 11.513 1.00 83.31 89 ASP A C 1
ATOM 662 O O . ASP A 1 89 ? -15.537 -6.302 12.253 1.00 83.31 89 ASP A O 1
ATOM 666 N N . ARG A 1 90 ? -13.330 -6.102 11.921 1.00 82.38 90 ARG A N 1
ATOM 667 C CA . ARG A 1 90 ? -12.925 -6.644 13.232 1.00 82.38 90 ARG A CA 1
ATOM 668 C C . ARG A 1 90 ? -12.842 -5.595 14.346 1.00 82.38 90 ARG A C 1
ATOM 670 O O . ARG A 1 90 ? -13.133 -5.912 15.499 1.00 82.38 90 ARG A O 1
ATOM 677 N N . TYR A 1 91 ? -12.423 -4.371 14.028 1.00 81.56 91 TYR A N 1
ATOM 678 C CA . TYR A 1 91 ? -12.189 -3.287 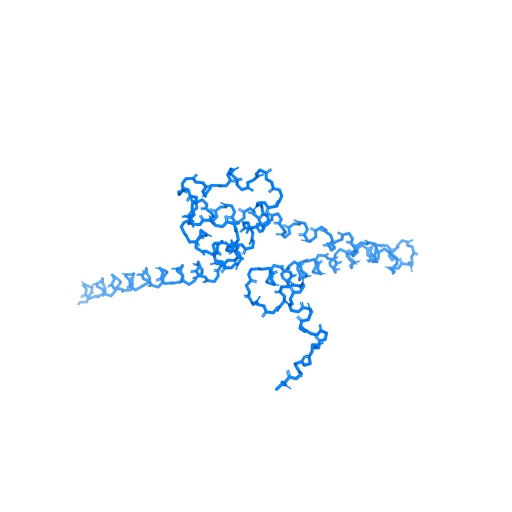14.991 1.00 81.56 91 TYR A CA 1
ATOM 679 C C . TYR A 1 91 ? -12.753 -1.933 14.509 1.00 81.56 91 TYR A C 1
ATOM 681 O O . TYR A 1 91 ? -12.011 -0.947 14.411 1.00 81.56 91 TYR A O 1
ATOM 689 N N . PRO A 1 92 ? -14.073 -1.833 14.265 1.00 81.00 92 PRO A N 1
ATOM 690 C CA . PRO A 1 92 ? -14.681 -0.647 13.656 1.00 81.00 92 PRO A CA 1
ATOM 691 C C . PRO A 1 92 ? -14.525 0.615 14.517 1.00 81.00 92 PRO A C 1
ATOM 693 O O . PRO A 1 92 ? -14.309 1.709 13.998 1.00 81.00 92 PRO A O 1
ATOM 696 N N . THR A 1 93 ? -14.568 0.476 15.845 1.00 78.94 93 THR A N 1
ATOM 697 C CA . THR A 1 93 ? -14.465 1.604 16.784 1.00 78.94 93 THR A CA 1
ATOM 698 C C . THR A 1 93 ? -13.073 2.239 16.791 1.00 78.94 93 THR A C 1
ATOM 700 O O . THR A 1 93 ? -12.953 3.458 16.887 1.00 78.94 93 THR A O 1
ATOM 703 N N . LEU A 1 94 ? -12.016 1.429 16.652 1.00 76.81 94 LEU A N 1
ATOM 704 C CA . LEU A 1 94 ? -10.635 1.923 16.615 1.00 76.81 94 LEU A CA 1
ATOM 705 C C . LEU A 1 94 ? -10.348 2.658 15.304 1.00 76.81 94 LEU A C 1
ATOM 707 O O . LEU A 1 94 ? -9.740 3.728 15.324 1.00 76.81 94 LEU A O 1
ATOM 711 N N . LEU A 1 95 ? -10.831 2.119 14.179 1.00 79.56 95 LEU A N 1
ATOM 712 C CA . LEU A 1 95 ? -10.691 2.777 12.880 1.00 79.56 95 LEU A CA 1
ATOM 713 C C . LEU A 1 95 ? -11.507 4.064 12.778 1.00 79.56 95 LEU A C 1
ATOM 715 O O . LEU A 1 95 ? -11.079 5.011 12.128 1.00 79.56 95 LEU A O 1
ATOM 719 N N . ARG A 1 96 ? -12.673 4.130 13.424 1.00 80.69 96 ARG A N 1
ATOM 720 C CA . ARG A 1 96 ? -13.457 5.367 13.499 1.00 80.69 96 ARG A CA 1
ATOM 721 C C . ARG A 1 96 ? -12.668 6.484 14.177 1.00 80.69 96 ARG A C 1
ATOM 723 O O . ARG A 1 96 ? -12.637 7.593 13.654 1.00 80.69 96 ARG A O 1
ATOM 730 N N . LEU A 1 97 ? -12.024 6.190 15.307 1.00 79.25 97 LEU A N 1
ATOM 731 C CA . LEU A 1 97 ? -11.240 7.178 16.048 1.00 79.25 97 LEU A CA 1
ATOM 732 C C . LEU A 1 97 ? -10.042 7.679 15.224 1.00 79.25 97 LEU A C 1
ATOM 734 O O . LEU A 1 97 ? -9.759 8.876 15.211 1.00 79.25 97 LEU A O 1
ATOM 738 N N . SER A 1 98 ? -9.360 6.785 14.500 1.00 79.19 98 SER A N 1
ATOM 739 C CA . SER A 1 98 ? -8.244 7.188 13.637 1.00 79.19 98 SER A CA 1
ATOM 740 C C . SER A 1 98 ? -8.708 8.003 12.428 1.00 79.19 98 SER A C 1
ATOM 742 O O . SER A 1 98 ? -8.097 9.025 12.122 1.00 79.19 98 SER A O 1
ATOM 744 N N . LEU A 1 99 ? -9.809 7.607 11.780 1.00 79.06 99 LEU A N 1
ATOM 745 C CA . LEU A 1 99 ? -10.404 8.335 10.655 1.00 79.06 99 LEU A CA 1
ATOM 746 C C . LEU A 1 99 ? -10.867 9.737 11.050 1.00 79.06 99 LEU A C 1
ATOM 748 O O . LEU A 1 99 ? -10.648 10.677 10.292 1.00 79.06 99 LEU A O 1
ATOM 752 N N . ASP A 1 100 ? -11.475 9.888 12.225 1.00 80.56 100 ASP A N 1
ATOM 753 C CA . ASP A 1 100 ? -11.902 11.195 12.725 1.00 80.56 100 ASP A CA 1
ATOM 754 C C . ASP A 1 100 ? -10.697 12.110 13.004 1.00 80.56 100 ASP A C 1
ATOM 756 O O . ASP A 1 100 ? -10.704 13.284 12.638 1.00 80.56 100 ASP A O 1
ATOM 760 N N . SER A 1 101 ? -9.605 11.544 13.537 1.00 75.12 101 SER A N 1
ATOM 761 C CA . SER A 1 101 ? -8.363 12.287 13.785 1.00 75.12 101 SER A CA 1
ATOM 762 C C . SER A 1 101 ? -7.628 12.731 12.510 1.00 75.12 101 SER A C 1
ATOM 764 O O . SER A 1 101 ? -6.964 13.768 12.513 1.00 75.12 101 SER A O 1
ATOM 766 N N . GLU A 1 102 ? -7.727 11.956 11.425 1.00 71.94 102 GLU A N 1
ATOM 767 C CA . GLU A 1 102 ? -7.075 12.242 10.139 1.00 71.94 102 GLU A CA 1
ATOM 768 C C . GLU A 1 102 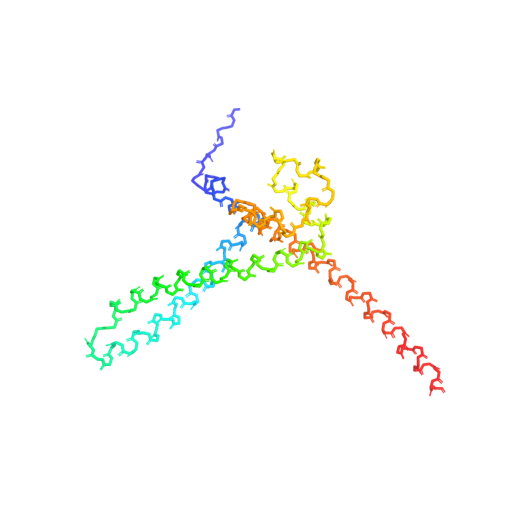? -7.924 13.141 9.233 1.00 71.94 102 GLU A C 1
ATOM 770 O O . GLU A 1 102 ? -7.388 13.958 8.485 1.00 71.94 102 GLU A O 1
ATOM 775 N N . PHE A 1 103 ? -9.251 13.021 9.311 1.00 77.12 103 PHE A N 1
ATOM 776 C CA . PHE A 1 103 ? -10.190 13.722 8.439 1.00 77.12 103 PHE A CA 1
ATOM 777 C C . PHE A 1 103 ? -11.277 14.455 9.246 1.00 77.12 103 PHE A C 1
ATOM 779 O O . PHE A 1 103 ? -12.470 14.167 9.079 1.00 77.12 103 PHE A O 1
ATOM 786 N N . PRO A 1 104 ? -10.910 15.464 10.063 1.00 70.25 104 PRO A N 1
ATOM 787 C CA . PRO A 1 104 ? -11.866 16.179 10.915 1.00 70.25 104 PRO A CA 1
ATOM 788 C C . PRO A 1 104 ? -12.967 16.884 10.104 1.00 70.25 104 PRO A C 1
ATOM 790 O O . PRO A 1 104 ? -14.104 17.026 10.552 1.00 70.25 104 PRO A O 1
ATOM 793 N N . THR A 1 105 ? -12.671 17.276 8.861 1.00 71.56 105 THR A N 1
ATOM 794 C CA . THR A 1 105 ? -13.624 17.932 7.952 1.00 71.56 105 THR A CA 1
ATOM 795 C C . THR A 1 105 ? -14.784 17.022 7.540 1.00 71.56 105 THR A C 1
ATOM 797 O O . THR A 1 105 ? -15.864 17.515 7.223 1.00 71.56 105 THR A O 1
ATOM 800 N N . GLN A 1 106 ? -14.597 15.698 7.548 1.00 73.94 106 GLN A N 1
ATOM 801 C CA . GLN A 1 106 ? -15.636 14.745 7.145 1.00 73.94 106 G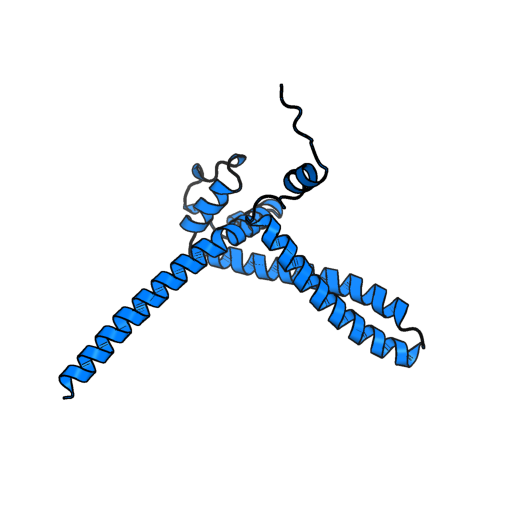LN A CA 1
ATOM 802 C C . GLN A 1 106 ? -16.573 14.331 8.281 1.00 73.94 106 GLN A C 1
ATOM 804 O O . GLN A 1 106 ? -17.586 13.687 8.003 1.00 73.94 106 GLN A O 1
ATOM 809 N N . ARG A 1 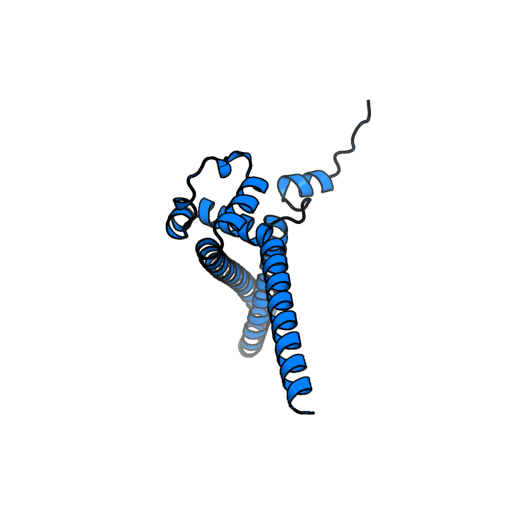107 ? -16.276 14.741 9.526 1.00 74.44 107 ARG A N 1
ATOM 810 C CA . ARG A 1 107 ? -17.103 14.504 10.720 1.00 74.44 107 ARG A CA 1
ATOM 811 C C . ARG A 1 107 ? -17.553 13.047 10.832 1.00 74.44 107 ARG A C 1
ATOM 813 O O . ARG A 1 107 ? -18.747 12.747 10.919 1.00 74.44 107 ARG A O 1
ATOM 820 N N . PHE A 1 108 ? -16.584 12.134 10.809 1.00 72.50 108 PHE A N 1
ATOM 821 C CA . PHE A 1 108 ? -16.846 10.704 10.958 1.00 72.50 108 PHE A CA 1
ATOM 822 C C . PHE A 1 108 ? -17.478 10.373 12.317 1.00 72.50 108 PHE A C 1
ATOM 824 O O . PHE A 1 108 ? -18.203 9.383 12.416 1.00 72.50 108 PHE A O 1
ATOM 831 N N . ASP A 1 109 ? -17.312 11.239 13.318 1.00 71.94 109 ASP A N 1
ATOM 832 C CA . ASP A 1 109 ? -17.991 11.124 14.607 1.00 71.94 109 ASP A CA 1
ATOM 833 C C . ASP A 1 109 ? -19.534 11.232 14.539 1.00 71.94 109 ASP A C 1
ATOM 835 O O . ASP A 1 109 ? -20.256 10.640 15.340 1.00 71.94 109 ASP A O 1
ATOM 839 N N . LEU A 1 110 ? -20.094 11.892 13.522 1.00 73.62 110 LEU A N 1
ATOM 840 C CA . LEU A 1 110 ? -21.553 11.991 13.364 1.00 73.62 110 LEU A CA 1
ATOM 841 C C . LEU A 1 110 ? -22.174 10.760 12.682 1.00 73.62 110 LEU A C 1
ATOM 843 O O . LEU A 1 110 ? -23.397 10.643 12.598 1.00 73.62 110 LEU A O 1
ATOM 847 N N . ARG A 1 111 ? -21.356 9.834 12.162 1.00 79.00 111 ARG A N 1
ATOM 848 C CA . ARG A 1 111 ? -21.850 8.640 11.463 1.00 79.00 111 ARG A CA 1
ATOM 849 C C . ARG A 1 111 ? -22.262 7.554 12.474 1.00 79.00 111 ARG A C 1
ATOM 851 O O . ARG A 1 111 ? -21.535 7.305 13.442 1.00 79.00 111 ARG A O 1
ATOM 858 N N . PRO A 1 112 ? -23.392 6.855 12.253 1.00 76.19 112 PRO A N 1
ATOM 859 C CA . PRO A 1 112 ? -23.802 5.742 13.108 1.00 76.19 112 PRO A CA 1
ATOM 860 C C . PRO A 1 112 ? -22.778 4.599 13.051 1.00 76.19 112 PRO A C 1
ATOM 862 O O . PRO A 1 112 ? -22.127 4.399 12.027 1.00 76.19 112 PRO A O 1
ATOM 865 N N . GLN A 1 113 ? -22.639 3.827 14.135 1.00 69.12 113 GLN A N 1
ATOM 866 C CA . GLN A 1 113 ? -21.632 2.754 14.224 1.00 69.12 113 GLN A CA 1
ATOM 867 C C . GLN A 1 113 ? -21.756 1.716 13.094 1.00 69.12 113 GLN A C 1
ATOM 869 O O . GLN A 1 113 ? -20.741 1.280 12.561 1.00 69.12 113 GLN A O 1
ATOM 874 N N . GLY A 1 114 ? -22.978 1.412 12.641 1.00 72.25 114 GLY A N 1
ATOM 875 C CA . GLY A 1 114 ? -23.228 0.514 11.503 1.00 72.25 114 GLY A CA 1
ATOM 876 C C . GLY A 1 114 ? -22.796 1.054 10.130 1.00 72.25 114 GLY A C 1
ATOM 877 O O . GLY A 1 114 ? -22.929 0.358 9.129 1.00 72.25 114 GLY A O 1
ATOM 878 N N . TYR A 1 115 ? -22.290 2.290 10.046 1.00 77.12 115 TYR A N 1
ATOM 879 C CA . TYR A 1 115 ? -21.725 2.839 8.812 1.00 77.12 115 TYR A CA 1
ATOM 880 C C . TYR A 1 115 ? -20.316 2.296 8.522 1.00 77.12 115 TYR A C 1
ATOM 882 O O . TYR A 1 115 ? -19.925 2.209 7.355 1.00 77.12 115 TYR A O 1
ATOM 890 N N . PHE A 1 116 ? -19.562 1.914 9.558 1.00 75.25 116 PHE A N 1
ATOM 891 C CA . PHE A 1 116 ? -18.161 1.494 9.462 1.00 75.25 116 PHE A CA 1
ATOM 892 C C . PHE A 1 116 ? -18.029 0.015 9.080 1.00 75.25 116 PHE A C 1
ATOM 894 O O . PHE A 1 116 ? -17.531 -0.800 9.845 1.00 75.25 116 PHE A O 1
ATOM 901 N N . THR A 1 117 ? -18.495 -0.314 7.876 1.00 78.38 117 THR A N 1
ATOM 902 C CA . THR A 1 117 ? -18.454 -1.661 7.291 1.00 78.38 117 THR A CA 1
ATOM 903 C C . THR A 1 117 ? -17.741 -1.628 5.946 1.00 78.38 117 THR A C 1
ATOM 905 O O . THR A 1 117 ? -17.888 -0.664 5.184 1.00 78.38 117 THR A O 1
ATOM 908 N N . SER A 1 118 ? -17.028 -2.708 5.621 1.00 79.31 118 SER A N 1
ATOM 909 C CA . SER A 1 118 ? -16.331 -2.908 4.342 1.00 79.31 118 SER A CA 1
ATOM 910 C C . SER A 1 118 ? -17.173 -2.528 3.113 1.00 79.31 118 SER A C 1
ATOM 912 O O . SER A 1 118 ? -16.700 -1.805 2.237 1.00 79.31 118 SER A O 1
ATOM 914 N N . ARG A 1 119 ? -18.461 -2.898 3.088 1.00 78.88 119 ARG A N 1
ATOM 915 C CA . ARG A 1 119 ? -19.416 -2.574 2.007 1.00 78.88 119 ARG A CA 1
ATOM 916 C C . ARG A 1 119 ? -19.574 -1.072 1.726 1.00 78.88 119 ARG A C 1
ATOM 918 O O . ARG A 1 119 ? -19.740 -0.690 0.570 1.00 78.88 119 ARG A O 1
ATOM 925 N N . ASN A 1 120 ? -19.553 -0.218 2.750 1.00 80.94 120 ASN A N 1
ATOM 926 C CA . ASN A 1 120 ? -19.737 1.226 2.560 1.00 80.94 120 ASN A CA 1
ATOM 927 C C . ASN A 1 120 ? -18.463 1.891 2.038 1.00 80.94 120 ASN A C 1
ATOM 929 O O . ASN A 1 120 ? -18.543 2.788 1.202 1.00 80.94 120 ASN A O 1
ATOM 933 N N . PHE A 1 121 ? -17.300 1.413 2.481 1.00 79.81 121 PHE A N 1
ATOM 934 C CA . PHE A 1 121 ? -16.006 1.927 2.038 1.00 79.81 121 PHE A CA 1
ATOM 935 C C . PHE A 1 121 ? -15.568 1.389 0.670 1.00 79.81 121 PHE A C 1
ATOM 937 O O . PHE A 1 121 ? -14.720 2.002 0.027 1.00 79.81 121 PHE A O 1
ATOM 944 N N . ASP A 1 122 ? -16.165 0.298 0.180 1.00 84.19 122 ASP A N 1
ATOM 945 C CA . ASP A 1 122 ? -15.857 -0.255 -1.145 1.00 84.19 122 ASP A CA 1
ATOM 946 C C . ASP A 1 122 ? -16.529 0.486 -2.317 1.00 84.19 122 ASP A C 1
ATOM 948 O O . ASP A 1 122 ? -16.203 0.252 -3.483 1.00 84.19 122 ASP A O 1
ATOM 952 N N . ARG A 1 123 ? -17.469 1.397 -2.035 1.00 82.94 123 ARG A N 1
ATOM 953 C CA . ARG A 1 123 ? -18.264 2.082 -3.068 1.00 82.94 123 ARG A CA 1
ATOM 954 C C . ARG A 1 123 ? -17.450 3.028 -3.942 1.00 82.94 123 ARG A C 1
ATOM 956 O O . ARG A 1 123 ? -17.655 3.062 -5.153 1.00 82.94 123 ARG A O 1
ATOM 963 N N . THR A 1 124 ? -16.539 3.789 -3.342 1.00 85.31 124 THR A N 1
ATOM 964 C CA . THR A 1 124 ? -15.803 4.851 -4.038 1.00 85.31 124 THR A CA 1
ATOM 965 C C . THR A 1 124 ? -14.309 4.689 -3.818 1.00 85.31 124 THR A C 1
ATOM 967 O O . THR A 1 124 ? -13.863 4.392 -2.713 1.00 85.31 124 THR A O 1
ATOM 970 N N . TRP A 1 125 ? -13.504 4.979 -4.843 1.00 82.25 125 TRP A N 1
ATOM 971 C CA . TRP A 1 125 ? -12.042 5.000 -4.717 1.00 82.25 125 TRP A CA 1
ATOM 972 C C . TRP A 1 125 ? -11.562 5.966 -3.622 1.00 82.25 125 TRP A C 1
ATOM 974 O O . TRP A 1 125 ? -10.593 5.682 -2.927 1.00 82.25 125 TRP A O 1
ATOM 984 N N . GLN A 1 126 ? -12.274 7.080 -3.423 1.00 85.25 126 GLN A N 1
ATOM 985 C CA . GLN A 1 126 ? -11.966 8.039 -2.366 1.00 85.25 126 GLN A CA 1
ATOM 986 C C . GLN A 1 126 ? -12.156 7.433 -0.973 1.00 85.25 126 GLN A C 1
ATOM 988 O O . GLN A 1 126 ? -11.337 7.665 -0.088 1.00 85.25 126 GLN A O 1
ATOM 993 N N . ASP A 1 127 ? -13.214 6.644 -0.780 1.00 82.62 127 ASP A N 1
ATOM 994 C CA . ASP A 1 127 ? -13.510 6.000 0.501 1.00 82.62 127 ASP A CA 1
ATOM 995 C C . ASP A 1 127 ? -12.503 4.887 0.789 1.00 82.62 127 ASP A C 1
ATOM 997 O O . ASP A 1 127 ? -11.968 4.825 1.893 1.00 82.62 127 ASP A O 1
ATOM 1001 N N . ARG A 1 128 ? -12.132 4.103 -0.231 1.00 85.06 128 ARG A N 1
ATOM 1002 C CA . ARG A 1 128 ? -11.030 3.131 -0.153 1.00 85.06 128 ARG A CA 1
ATOM 1003 C C . ARG A 1 128 ? -9.716 3.789 0.271 1.00 85.06 128 ARG A C 1
ATOM 1005 O O . ARG A 1 128 ? -9.034 3.286 1.159 1.00 85.06 128 ARG A O 1
ATOM 1012 N N . SER A 1 129 ? -9.369 4.930 -0.324 1.00 82.62 129 SER A N 1
ATOM 1013 C CA . SER A 1 129 ? -8.140 5.658 0.014 1.00 82.62 129 SER A CA 1
ATOM 1014 C C . SER A 1 129 ? -8.171 6.245 1.427 1.00 82.62 129 SER A C 1
ATOM 1016 O O . SER A 1 129 ? -7.185 6.128 2.151 1.00 82.62 129 SER A O 1
ATOM 1018 N N . ARG A 1 130 ? -9.300 6.822 1.860 1.00 83.94 130 ARG A N 1
ATOM 1019 C CA . ARG A 1 130 ? -9.472 7.316 3.241 1.00 83.94 130 ARG A CA 1
ATOM 1020 C C . ARG A 1 130 ? -9.374 6.183 4.252 1.00 83.94 130 ARG A C 1
ATOM 1022 O O . ARG A 1 130 ? -8.690 6.335 5.259 1.00 83.94 130 ARG A O 1
ATOM 1029 N N . LEU A 1 131 ? -10.007 5.044 3.963 1.00 84.75 131 LEU A N 1
ATOM 1030 C CA . LEU A 1 131 ? -9.944 3.852 4.803 1.00 84.75 131 LEU A CA 1
ATOM 1031 C C . LEU A 1 131 ? -8.506 3.369 4.966 1.00 84.75 131 LEU A C 1
ATOM 1033 O O . LEU A 1 131 ? -8.065 3.114 6.080 1.00 84.75 131 LEU A O 1
ATOM 1037 N N . LEU A 1 132 ? -7.773 3.270 3.859 1.00 84.44 132 LEU A N 1
ATOM 1038 C CA . LEU A 1 132 ? -6.384 2.830 3.853 1.00 84.44 132 LEU A CA 1
ATOM 1039 C C . LEU A 1 132 ? -5.492 3.740 4.708 1.00 84.44 132 LEU A C 1
ATOM 1041 O O . LEU A 1 132 ? -4.676 3.262 5.494 1.00 84.44 132 LEU A O 1
ATOM 1045 N N . VAL A 1 133 ? -5.680 5.051 4.574 1.00 79.81 133 VAL A N 1
ATOM 1046 C CA . VAL A 1 133 ? -4.966 6.066 5.350 1.00 79.81 133 VAL A CA 1
ATOM 1047 C C . VAL A 1 133 ? -5.322 5.979 6.840 1.00 79.81 133 VAL A C 1
ATOM 1049 O O . VAL A 1 133 ? -4.427 5.879 7.681 1.00 79.81 133 VAL A O 1
ATOM 1052 N N . GLY A 1 134 ? -6.615 5.915 7.171 1.00 79.69 134 GLY A N 1
ATOM 1053 C CA . GLY A 1 134 ? -7.089 5.748 8.546 1.00 79.69 134 GLY A CA 1
ATOM 1054 C C . GLY A 1 134 ? -6.620 4.438 9.185 1.00 79.69 134 GLY A C 1
ATOM 1055 O O . GLY A 1 134 ? -6.293 4.421 10.373 1.00 79.69 134 GLY A O 1
ATOM 1056 N N . TRP A 1 135 ? -6.516 3.360 8.403 1.00 83.94 135 TRP A N 1
ATOM 1057 C CA . TRP A 1 135 ? -5.971 2.073 8.837 1.00 83.94 135 TRP A CA 1
ATOM 1058 C C . TRP A 1 135 ? -4.467 2.151 9.109 1.00 83.94 135 TRP A C 1
ATOM 1060 O O . TRP A 1 135 ? -4.020 1.702 10.158 1.00 83.94 135 TRP A O 1
ATOM 1070 N N . LEU A 1 136 ? -3.681 2.781 8.232 1.00 77.44 136 LEU A N 1
ATOM 1071 C CA . LEU A 1 136 ? -2.238 2.965 8.444 1.00 77.44 136 LEU A CA 1
ATOM 1072 C C . LEU A 1 136 ? -1.923 3.847 9.654 1.00 77.44 136 LEU A C 1
ATOM 1074 O O . LEU A 1 136 ? -0.921 3.623 10.332 1.00 77.44 136 LEU A O 1
ATOM 1078 N N . SER A 1 137 ? -2.785 4.821 9.941 1.00 74.38 137 SER A N 1
ATOM 1079 C CA . SER A 1 137 ? -2.709 5.637 11.154 1.00 74.38 137 SER A CA 1
ATOM 1080 C C . SER A 1 137 ? -3.086 4.848 12.406 1.00 74.38 137 SER A C 1
ATOM 1082 O O . SER A 1 137 ? -2.423 4.934 13.437 1.00 74.38 137 SER A O 1
ATOM 1084 N N . ALA A 1 138 ? -4.132 4.021 12.306 1.00 69.75 138 ALA A N 1
ATOM 1085 C CA . ALA A 1 138 ? -4.538 3.116 13.375 1.00 69.75 138 ALA A CA 1
ATOM 1086 C C . ALA A 1 138 ? -3.550 1.967 13.594 1.00 69.75 138 ALA A C 1
ATOM 1088 O O . ALA A 1 138 ? -3.574 1.375 14.668 1.00 69.75 138 ALA A O 1
ATOM 1089 N N . GLY A 1 139 ? -2.701 1.646 12.613 1.00 67.50 139 GLY A N 1
ATOM 1090 C CA . GLY A 1 139 ? -1.813 0.485 12.624 1.00 67.50 139 GLY A CA 1
ATOM 1091 C C . GLY A 1 139 ? -0.960 0.384 13.888 1.00 67.50 139 GLY A C 1
ATOM 1092 O O . GLY A 1 139 ? -0.916 -0.682 14.497 1.00 67.50 139 GLY A O 1
ATOM 1093 N N . ASP A 1 140 ? -0.378 1.495 14.350 1.00 62.47 140 ASP A N 1
ATOM 1094 C CA . ASP A 1 140 ? 0.411 1.517 15.593 1.00 62.47 140 ASP A CA 1
ATOM 1095 C C . ASP A 1 140 ? -0.453 1.263 16.830 1.00 62.47 140 ASP A C 1
ATOM 1097 O O . ASP A 1 140 ? -0.065 0.515 17.725 1.00 62.47 140 ASP A O 1
ATOM 1101 N N . ASN A 1 141 ? -1.654 1.842 16.868 1.00 63.38 141 ASN A N 1
ATOM 1102 C CA . ASN A 1 141 ? -2.576 1.681 17.990 1.00 63.38 141 ASN A CA 1
ATOM 1103 C C . ASN A 1 141 ? -3.148 0.257 18.041 1.00 63.38 141 ASN A C 1
ATOM 1105 O O . ASN A 1 141 ? -3.264 -0.332 19.114 1.00 63.38 141 ASN A O 1
ATOM 1109 N N . ILE A 1 142 ? -3.459 -0.330 16.883 1.00 64.75 142 ILE A N 1
ATOM 1110 C CA . ILE A 1 142 ? -3.919 -1.716 16.760 1.00 64.75 142 ILE A CA 1
ATOM 1111 C C . ILE A 1 142 ? -2.791 -2.681 17.148 1.00 64.75 142 ILE A C 1
ATOM 1113 O O . ILE A 1 142 ? -3.043 -3.646 17.873 1.00 64.75 142 ILE A O 1
ATOM 1117 N N . ALA A 1 143 ? -1.550 -2.415 16.725 1.00 62.34 143 ALA A N 1
ATOM 1118 C CA . ALA A 1 143 ? -0.381 -3.205 17.105 1.00 62.34 143 ALA A CA 1
ATOM 1119 C C . ALA A 1 143 ? -0.107 -3.130 18.616 1.00 62.34 143 ALA A C 1
ATOM 1121 O O . ALA A 1 143 ? 0.113 -4.162 19.249 1.00 62.34 143 ALA A O 1
ATOM 1122 N N . ALA A 1 144 ? -0.214 -1.942 19.217 1.00 62.12 144 ALA A N 1
ATOM 1123 C CA . ALA A 1 144 ? -0.061 -1.755 20.658 1.00 62.12 144 ALA A CA 1
ATOM 1124 C C . ALA A 1 144 ? -1.147 -2.492 21.463 1.00 62.12 144 ALA A C 1
ATOM 1126 O O . ALA A 1 144 ? -0.847 -3.130 22.471 1.00 62.12 144 ALA A O 1
ATOM 1127 N N . ILE A 1 145 ? -2.407 -2.459 21.010 1.00 65.25 145 ILE A N 1
ATOM 1128 C CA . ILE A 1 145 ? -3.506 -3.200 21.651 1.00 65.25 145 ILE A CA 1
ATOM 1129 C C . ILE A 1 145 ? -3.305 -4.712 21.505 1.00 65.25 145 ILE A C 1
ATOM 1131 O O . ILE A 1 145 ? -3.542 -5.456 22.457 1.00 65.25 145 ILE A O 1
ATOM 1135 N N . ARG A 1 146 ? -2.855 -5.180 20.334 1.00 64.38 146 ARG A N 1
ATOM 1136 C CA . ARG A 1 146 ? -2.558 -6.599 20.104 1.00 64.38 146 ARG A CA 1
ATOM 1137 C C . ARG A 1 146 ? -1.426 -7.083 21.009 1.00 64.38 146 ARG A C 1
ATOM 1139 O O . ARG A 1 146 ? -1.607 -8.096 21.669 1.00 64.38 146 ARG A O 1
ATOM 1146 N N . SER A 1 147 ? -0.332 -6.328 21.102 1.00 67.56 147 SER A N 1
ATOM 1147 C CA . SER A 1 147 ? 0.811 -6.657 21.961 1.00 67.56 147 SER A CA 1
ATOM 1148 C C . SER A 1 147 ? 0.424 -6.723 23.441 1.00 67.56 147 SER A C 1
ATOM 1150 O O . SER A 1 147 ? 0.787 -7.679 24.117 1.00 67.56 147 SER A O 1
ATOM 1152 N N . ARG A 1 148 ? -0.395 -5.779 23.930 1.00 69.38 148 ARG A N 1
ATOM 1153 C CA . ARG A 1 148 ? -0.914 -5.816 25.309 1.00 69.38 148 ARG A CA 1
ATOM 1154 C C . ARG A 1 148 ? -1.789 -7.039 25.576 1.00 69.38 148 ARG A C 1
ATOM 1156 O O . ARG A 1 148 ? -1.687 -7.635 26.639 1.00 69.38 148 ARG A O 1
ATOM 1163 N N . LYS A 1 149 ? -2.645 -7.422 24.622 1.00 68.31 149 LYS A N 1
ATOM 1164 C CA . LYS A 1 149 ? -3.456 -8.644 24.746 1.00 68.31 149 LYS A CA 1
ATOM 1165 C C . LYS A 1 149 ? -2.589 -9.898 24.743 1.00 68.31 149 LYS A C 1
ATOM 1167 O O . LYS A 1 149 ? -2.857 -10.814 25.501 1.00 68.31 149 LYS A O 1
ATOM 1172 N N . GLU A 1 150 ? -1.576 -9.944 23.888 1.00 69.38 150 GLU A N 1
ATOM 1173 C CA . GLU A 1 150 ? -0.659 -11.079 23.781 1.00 69.38 150 GLU A CA 1
ATOM 1174 C C . GLU A 1 150 ? 0.176 -11.253 25.058 1.00 69.38 150 GLU A C 1
ATOM 1176 O O . GLU A 1 150 ? 0.315 -12.374 25.534 1.00 69.38 150 GLU A O 1
ATOM 1181 N N . GLN A 1 151 ? 0.610 -10.152 25.683 1.00 69.44 151 GLN A N 1
ATOM 1182 C CA . GLN A 1 151 ? 1.234 -10.164 27.012 1.00 69.44 151 GLN A CA 1
ATOM 1183 C C . GLN A 1 151 ? 0.282 -10.681 28.099 1.00 69.44 151 GLN A C 1
ATOM 1185 O O . GLN A 1 151 ? 0.656 -11.579 28.839 1.00 69.44 151 GLN A O 1
ATOM 1190 N N . ASP A 1 152 ? -0.971 -10.219 28.128 1.00 74.06 152 ASP A N 1
ATOM 1191 C CA . ASP A 1 152 ? -1.982 -10.687 29.094 1.00 74.06 152 ASP A CA 1
ATOM 1192 C C . ASP A 1 152 ? -2.282 -12.198 28.955 1.00 74.06 152 ASP A C 1
ATOM 1194 O O . ASP A 1 152 ? -2.532 -12.889 29.942 1.00 74.06 152 ASP A O 1
ATOM 1198 N N . TYR A 1 153 ? -2.213 -12.757 27.739 1.00 69.00 153 TYR A N 1
ATOM 1199 C CA . TYR A 1 153 ? -2.301 -14.210 27.536 1.00 69.00 153 TYR A CA 1
ATOM 1200 C C . TYR A 1 153 ? -1.052 -14.960 28.012 1.00 69.00 153 TYR A C 1
ATOM 1202 O O . TYR A 1 153 ? -1.183 -16.054 28.561 1.00 69.00 153 TYR A O 1
ATOM 1210 N N . VAL A 1 154 ? 0.144 -14.404 27.796 1.00 77.88 154 VAL A N 1
ATOM 1211 C CA . VAL A 1 154 ? 1.406 -15.001 28.260 1.00 77.88 154 VAL A CA 1
ATOM 1212 C C . VAL A 1 154 ? 1.489 -14.979 29.784 1.00 77.88 154 VAL A C 1
ATOM 1214 O O . VAL A 1 154 ? 1.877 -15.988 30.364 1.00 77.88 154 VAL A O 1
ATOM 1217 N N . ASP A 1 155 ? 1.058 -13.897 30.429 1.00 74.25 155 ASP A N 1
ATOM 1218 C CA . ASP A 1 155 ? 1.056 -13.767 31.887 1.00 74.25 155 ASP A CA 1
ATOM 1219 C C . ASP A 1 155 ? 0.084 -14.775 32.522 1.00 74.25 155 ASP A C 1
ATOM 1221 O O . ASP A 1 155 ? 0.495 -15.582 33.357 1.00 74.25 155 ASP A O 1
ATOM 1225 N N . ARG A 1 156 ? -1.164 -14.865 32.031 1.00 71.56 156 ARG A N 1
ATOM 1226 C CA . ARG A 1 156 ? -2.124 -15.898 32.484 1.00 71.56 156 ARG A CA 1
ATOM 1227 C C . ARG A 1 156 ? -1.663 -17.329 32.175 1.00 71.56 156 ARG A C 1
ATOM 1229 O O . ARG A 1 156 ? -1.923 -18.266 32.936 1.00 71.56 156 ARG A O 1
ATOM 1236 N N . GLY A 1 157 ? -0.989 -17.528 31.043 1.00 71.94 157 GLY A N 1
ATOM 1237 C CA . GLY A 1 157 ? -0.382 -18.810 30.679 1.00 71.94 157 GLY A CA 1
ATOM 1238 C C . GLY A 1 157 ? 0.801 -19.182 31.581 1.00 71.94 157 GLY A C 1
ATOM 1239 O O . GLY A 1 157 ? 0.979 -20.348 31.922 1.00 71.94 157 GLY A O 1
ATOM 1240 N N . GLY A 1 158 ? 1.591 -18.198 32.009 1.00 70.19 158 GLY A N 1
ATOM 1241 C CA . GLY A 1 158 ? 2.704 -18.371 32.939 1.00 70.19 158 GLY A CA 1
ATOM 1242 C C . GLY A 1 158 ? 2.240 -18.714 34.353 1.00 70.19 158 GLY A C 1
ATOM 1243 O O . GLY A 1 158 ? 2.801 -19.616 34.978 1.00 70.19 158 GLY A O 1
ATOM 1244 N N . GLU A 1 159 ? 1.175 -18.066 34.830 1.00 65.69 159 GLU A N 1
ATOM 1245 C CA . GLU A 1 159 ? 0.556 -18.343 36.134 1.00 65.69 159 GLU A CA 1
ATOM 1246 C C . GLU A 1 159 ? 0.046 -19.788 36.229 1.00 65.69 159 GLU A C 1
ATOM 1248 O O . GLU A 1 159 ? 0.376 -20.505 37.174 1.00 65.69 159 GLU A O 1
ATOM 1253 N N . THR A 1 160 ? -0.655 -20.269 35.199 1.00 63.75 160 THR A N 1
ATOM 1254 C CA . THR A 1 160 ? -1.191 -21.643 35.157 1.00 63.75 160 THR A CA 1
ATOM 1255 C C . THR A 1 160 ? -0.108 -22.727 35.061 1.00 63.75 160 THR A C 1
ATOM 1257 O O . THR A 1 160 ? -0.277 -23.832 35.585 1.00 63.75 160 THR A O 1
ATOM 1260 N N . ILE A 1 161 ? 1.032 -22.437 34.424 1.00 65.81 161 ILE A N 1
ATOM 1261 C CA . ILE A 1 161 ? 2.185 -23.355 34.380 1.00 65.81 161 ILE A CA 1
ATOM 1262 C C . ILE A 1 161 ? 2.921 -23.381 35.729 1.00 65.81 161 ILE A C 1
ATOM 1264 O O . ILE A 1 161 ? 3.369 -24.448 36.161 1.00 65.81 161 ILE A O 1
ATOM 1268 N N . SER A 1 162 ? 3.020 -22.235 36.408 1.00 61.53 162 SER A N 1
ATOM 1269 C CA . SER A 1 162 ? 3.600 -22.128 37.752 1.00 61.53 162 SER A CA 1
ATOM 1270 C C . SER A 1 162 ? 2.764 -22.888 38.789 1.00 61.53 162 SER A C 1
ATOM 1272 O O . SER A 1 162 ? 3.299 -23.675 39.570 1.00 61.53 162 SER A O 1
ATOM 1274 N N . GLU A 1 163 ? 1.437 -22.761 38.719 1.00 60.19 163 GLU A N 1
ATOM 1275 C CA . GLU A 1 163 ? 0.488 -23.481 39.576 1.00 60.19 163 GLU A CA 1
ATOM 1276 C C . GLU A 1 163 ? 0.565 -25.004 39.369 1.00 60.19 163 GLU A C 1
ATOM 1278 O O . GLU A 1 163 ? 0.665 -25.768 40.333 1.00 60.19 163 GLU A O 1
ATOM 1283 N N . LYS A 1 164 ? 0.644 -25.469 38.112 1.00 58.03 164 LYS A N 1
ATOM 1284 C CA . LYS A 1 164 ? 0.857 -26.897 37.812 1.00 58.03 164 LYS A CA 1
ATOM 1285 C C . LYS A 1 164 ? 2.197 -27.434 38.312 1.00 58.03 164 LYS A C 1
ATOM 1287 O O . LYS A 1 164 ? 2.266 -28.601 38.686 1.00 58.03 164 LYS A O 1
ATOM 1292 N N . ARG A 1 165 ? 3.259 -26.621 38.318 1.00 59.00 165 ARG A N 1
ATOM 1293 C CA . ARG A 1 165 ? 4.559 -27.016 38.886 1.00 59.00 165 ARG A CA 1
ATOM 1294 C C . ARG A 1 165 ? 4.532 -27.080 40.410 1.00 59.00 165 ARG A C 1
ATOM 1296 O O . ARG A 1 165 ? 5.174 -27.963 40.963 1.00 59.00 165 ARG A O 1
ATOM 1303 N N . SER A 1 166 ? 3.779 -26.201 41.070 1.00 57.81 166 SER A N 1
ATOM 1304 C CA . SER A 1 166 ? 3.640 -26.200 42.531 1.00 57.81 166 SER A CA 1
ATOM 1305 C C . SER A 1 166 ? 2.826 -27.380 43.070 1.00 57.81 166 SER A C 1
ATOM 1307 O O . SER A 1 166 ? 3.019 -27.755 44.217 1.00 57.81 166 SER A O 1
ATOM 1309 N N . HIS A 1 167 ? 1.925 -27.957 42.272 1.00 56.44 167 HIS A N 1
ATOM 1310 C CA . HIS A 1 167 ? 1.158 -29.155 42.643 1.00 56.44 167 HIS A CA 1
ATOM 1311 C C . HIS A 1 167 ? 1.854 -30.481 42.293 1.00 56.44 167 HIS A C 1
ATOM 1313 O O . HIS A 1 167 ? 1.372 -31.543 42.683 1.00 56.44 167 HIS A O 1
ATOM 1319 N N . ALA A 1 168 ? 2.947 -30.433 41.527 1.00 56.22 168 ALA A N 1
ATOM 1320 C CA . ALA A 1 168 ? 3.716 -31.606 41.106 1.00 56.22 168 ALA A CA 1
ATOM 1321 C C . ALA A 1 168 ? 5.008 -31.822 41.924 1.00 56.22 168 ALA A C 1
ATOM 1323 O O . ALA A 1 168 ? 5.745 -32.765 41.633 1.00 56.22 168 ALA A O 1
ATOM 1324 N N . ALA A 1 169 ? 5.280 -30.952 42.903 1.00 50.97 169 ALA A N 1
ATOM 1325 C CA . ALA A 1 169 ? 6.357 -31.058 43.889 1.00 50.97 169 ALA A CA 1
ATOM 1326 C C . ALA A 1 169 ? 5.771 -31.413 45.261 1.00 50.97 169 ALA A C 1
ATOM 1328 O O . ALA A 1 169 ? 6.451 -32.155 46.001 1.00 50.97 169 ALA A O 1
#